Protein AF-A0AAQ3NC15-F1 (afdb_monomer)

Secondary structure (DSSP, 8-state):
---HHHHTSS-HHHH-HHHHHHHHHHGGGS-HHHHHHHTSGGGG----EETTEESSS--HHHHHHHHHHHHHHHHHTT--TTT-------SSHHHHHHHHHHHH--TT-------GGGT--TTS---TTS--

Foldseek 3Di:
DDDCCVPPVDDCCVVPVPVVVVCVVVVPPDDPVVVVVVPDPVVVDDFPDAQVDTPDPDCPVVNVVQVVVFVVVCVVVVHDPVVDGDDPPQPDDLSVLVVVCVVPHDAFDDFDFDEVVRVTDPNHGHDPPDGD

Structure (mmCIF, N/CA/C/O backbone):
data_AF-A0AAQ3NC15-F1
#
_entry.id   AF-A0AAQ3NC15-F1
#
loop_
_atom_site.group_PDB
_atom_site.id
_atom_site.type_symbol
_atom_site.label_atom_id
_atom_site.label_alt_id
_atom_site.label_comp_id
_atom_site.label_asym_id
_atom_site.label_entity_id
_atom_site.label_seq_id
_atom_site.pdbx_PDB_ins_code
_atom_site.Cartn_x
_atom_site.Cartn_y
_atom_site.Cartn_z
_atom_site.occupancy
_atom_site.B_iso_or_equiv
_atom_site.auth_seq_id
_atom_site.auth_comp_id
_atom_site.auth_asym_id
_atom_site.auth_atom_id
_atom_site.pdbx_PDB_model_num
ATOM 1 N N . MET A 1 1 ? -5.073 -7.119 34.358 1.00 70.12 1 MET A N 1
ATOM 2 C CA . MET A 1 1 ? -5.153 -6.430 33.053 1.00 70.12 1 MET A CA 1
ATOM 3 C C . MET A 1 1 ? -6.528 -5.806 32.956 1.00 70.12 1 MET A C 1
ATOM 5 O O . MET A 1 1 ? -7.478 -6.440 33.402 1.00 70.12 1 MET A O 1
ATOM 9 N N . GLU A 1 2 ? -6.631 -4.580 32.453 1.00 80.25 2 GLU A N 1
ATOM 10 C CA . GLU A 1 2 ? -7.933 -3.956 32.198 1.00 80.25 2 GLU A CA 1
ATOM 11 C C . GLU A 1 2 ? -8.728 -4.763 31.162 1.00 80.25 2 GLU A C 1
ATOM 13 O O . GLU A 1 2 ? -8.151 -5.446 30.310 1.00 80.25 2 GLU A O 1
ATOM 18 N N . ALA A 1 3 ? -10.058 -4.715 31.249 1.00 85.44 3 ALA A N 1
ATOM 19 C CA . ALA A 1 3 ? -10.922 -5.417 30.308 1.00 85.44 3 ALA A CA 1
ATOM 20 C C . ALA A 1 3 ? -10.703 -4.882 28.883 1.00 85.44 3 ALA A C 1
ATOM 22 O O . ALA A 1 3 ? -10.598 -3.675 28.693 1.00 85.44 3 ALA A O 1
ATOM 23 N N . VAL A 1 4 ? -10.710 -5.755 27.868 1.00 82.19 4 VAL A N 1
ATOM 24 C CA . VAL A 1 4 ? -10.588 -5.346 26.449 1.00 82.19 4 VAL A CA 1
ATOM 25 C C . VAL A 1 4 ? -11.643 -4.306 26.071 1.00 82.19 4 VAL A C 1
ATOM 27 O O . VAL A 1 4 ? -11.355 -3.375 25.331 1.00 82.19 4 VAL A O 1
ATOM 30 N N . ASN A 1 5 ? -12.843 -4.399 26.645 1.00 83.31 5 ASN A N 1
ATOM 31 C CA . ASN A 1 5 ? -13.885 -3.398 26.433 1.00 83.31 5 ASN A CA 1
ATOM 32 C C . ASN A 1 5 ? -13.523 -2.006 26.967 1.00 83.31 5 ASN A C 1
ATOM 34 O O . ASN A 1 5 ? -14.033 -1.030 26.436 1.00 83.31 5 ASN A O 1
ATOM 38 N N . ALA A 1 6 ? -12.664 -1.908 27.986 1.00 80.56 6 ALA A N 1
ATOM 39 C CA . ALA A 1 6 ? -12.269 -0.633 28.575 1.00 80.56 6 ALA A CA 1
ATOM 40 C C . ALA A 1 6 ? -11.281 0.131 27.679 1.00 80.56 6 ALA A C 1
ATOM 42 O O . ALA A 1 6 ? -11.460 1.329 27.473 1.00 80.56 6 ALA A O 1
ATOM 43 N N . TRP A 1 7 ? -10.288 -0.551 27.097 1.00 84.50 7 TRP A N 1
ATOM 44 C CA . TRP A 1 7 ? -9.244 0.103 26.293 1.00 84.50 7 TRP A CA 1
ATOM 45 C C . TRP A 1 7 ? -9.399 -0.084 24.774 1.00 84.50 7 TRP A C 1
ATOM 47 O O . TRP A 1 7 ? -8.996 0.787 24.014 1.00 84.50 7 TRP A O 1
ATOM 57 N N . GLY A 1 8 ? -9.976 -1.196 24.311 1.00 86.00 8 GLY A N 1
ATOM 58 C CA . GLY A 1 8 ? -10.000 -1.580 22.893 1.00 86.00 8 GLY A CA 1
ATOM 59 C C . GLY A 1 8 ? -11.277 -1.217 22.130 1.00 86.00 8 GLY A C 1
ATOM 60 O O . GLY A 1 8 ? -11.242 -1.162 20.905 1.00 86.00 8 GLY A O 1
ATOM 61 N N . ASN A 1 9 ? -12.392 -0.961 22.829 1.00 89.12 9 ASN A N 1
ATOM 62 C CA . ASN A 1 9 ? -13.701 -0.677 22.212 1.00 89.12 9 ASN A CA 1
ATOM 63 C C . ASN A 1 9 ? -14.272 0.708 22.570 1.00 89.12 9 ASN A C 1
ATOM 65 O O . ASN A 1 9 ? -15.347 1.075 22.094 1.00 89.12 9 ASN A O 1
ATOM 69 N N . THR A 1 10 ? -13.576 1.479 23.406 1.00 91.69 10 THR A N 1
ATOM 70 C CA . THR A 1 10 ? -14.011 2.823 23.800 1.00 91.69 10 THR A CA 1
ATOM 71 C C . THR A 1 10 ? -13.724 3.821 22.666 1.00 91.69 10 THR A C 1
ATOM 73 O O . THR A 1 10 ? -12.628 3.795 22.104 1.00 91.69 10 THR A O 1
ATOM 76 N N . PRO A 1 11 ? -14.664 4.715 22.301 1.00 92.81 11 PRO A N 1
ATOM 77 C CA . PRO A 1 11 ? -14.451 5.689 21.231 1.00 92.81 11 PRO A CA 1
ATOM 78 C C . PRO A 1 11 ? -13.269 6.630 21.493 1.00 92.81 11 PRO A C 1
ATOM 80 O O . PRO A 1 11 ? -13.059 7.072 22.624 1.00 92.81 11 PRO A O 1
ATOM 83 N N . LEU A 1 12 ? -12.571 7.041 20.426 1.00 92.44 12 LEU A N 1
ATOM 84 C CA . LEU A 1 12 ? -11.447 7.985 20.510 1.00 92.44 12 LEU A CA 1
ATOM 85 C C . LEU A 1 12 ? -11.827 9.292 21.218 1.00 92.44 12 LEU A C 1
ATOM 87 O O . LEU A 1 12 ? -11.045 9.795 22.007 1.00 92.44 12 LEU A O 1
ATOM 91 N N . ALA A 1 13 ? -13.046 9.798 21.009 1.00 92.88 13 ALA A N 1
ATOM 92 C CA . ALA A 1 13 ? -13.540 11.006 21.675 1.00 92.88 13 ALA A CA 1
ATOM 93 C C . ALA A 1 13 ? -13.528 10.921 23.213 1.00 92.88 13 ALA A C 1
ATOM 95 O O . ALA A 1 13 ? -13.512 11.948 23.882 1.00 92.88 13 ALA A O 1
ATOM 96 N N . THR A 1 14 ? -13.576 9.708 23.768 1.00 92.44 14 THR A N 1
ATOM 97 C CA . THR A 1 14 ? -13.538 9.453 25.212 1.00 92.44 14 THR A CA 1
ATOM 98 C C . THR A 1 14 ? -12.133 9.085 25.681 1.00 92.44 14 THR A C 1
ATOM 100 O O . THR A 1 14 ? -11.741 9.497 26.767 1.00 92.44 14 THR A O 1
ATOM 103 N N . VAL A 1 15 ? -11.384 8.321 24.878 1.00 92.88 15 VAL A N 1
ATOM 104 C CA . VAL A 1 15 ? -10.017 7.883 25.212 1.00 92.88 15 VAL A CA 1
ATOM 105 C C . VAL A 1 15 ? -9.010 9.030 25.097 1.00 92.88 15 VAL A C 1
ATOM 107 O O . VAL A 1 15 ? -8.160 9.179 25.967 1.00 92.88 15 VAL A O 1
ATOM 110 N N . ASP A 1 16 ? -9.118 9.841 24.043 1.00 93.50 16 ASP A N 1
ATOM 111 C CA . ASP A 1 16 ? -8.241 10.979 23.756 1.00 93.50 16 ASP A CA 1
ATOM 112 C C . ASP A 1 16 ? -9.041 12.135 23.106 1.00 93.50 16 ASP A C 1
ATOM 114 O O . ASP A 1 16 ? -9.111 12.267 21.874 1.00 93.50 16 ASP A O 1
ATOM 118 N N . PRO A 1 17 ? -9.698 12.975 23.931 1.00 94.62 17 PRO A N 1
ATOM 119 C CA . PRO A 1 17 ? -10.498 14.099 23.448 1.00 94.62 17 PRO A CA 1
ATOM 120 C C . PRO A 1 17 ? -9.678 15.163 22.703 1.00 94.62 17 PRO A C 1
ATOM 122 O O . PRO A 1 17 ? -10.213 15.831 21.816 1.00 94.62 17 PRO A O 1
ATOM 125 N N . GLU A 1 18 ? -8.395 15.325 23.046 1.00 95.50 18 GLU A N 1
ATOM 126 C CA . GLU A 1 18 ? -7.509 16.323 22.436 1.00 95.50 18 GLU A CA 1
ATOM 127 C C . GLU A 1 18 ? -7.190 15.953 20.985 1.00 95.50 18 GLU A C 1
ATOM 129 O O . GLU A 1 18 ? -7.361 16.772 20.076 1.00 95.50 18 GLU A O 1
ATOM 134 N N . ILE A 1 19 ? -6.811 14.695 20.736 1.00 94.06 19 ILE A N 1
ATOM 135 C CA . ILE A 1 19 ? -6.589 14.196 19.375 1.00 94.06 19 ILE A CA 1
ATOM 136 C C . ILE A 1 19 ? -7.890 14.191 18.574 1.00 94.06 19 ILE A C 1
ATOM 138 O O . ILE A 1 19 ? -7.890 14.572 17.400 1.00 94.06 19 ILE A O 1
ATOM 142 N N . HIS A 1 20 ? -9.010 13.806 19.191 1.00 91.75 20 HIS A N 1
ATOM 143 C CA . HIS A 1 20 ? -10.311 13.849 18.530 1.00 91.75 20 HIS A CA 1
ATOM 144 C C . HIS A 1 20 ? -10.657 15.261 18.019 1.00 91.75 20 HIS A C 1
ATOM 146 O O . HIS A 1 20 ? -11.042 15.413 16.859 1.00 91.75 20 HIS A O 1
ATOM 152 N N . ASP A 1 21 ? -10.481 16.298 18.843 1.00 92.44 21 ASP A N 1
ATOM 153 C CA . ASP A 1 21 ? -10.748 17.690 18.453 1.00 92.44 21 ASP A CA 1
ATOM 154 C C . ASP A 1 21 ? -9.851 18.160 17.291 1.00 92.44 21 ASP A C 1
ATOM 156 O O . ASP A 1 21 ? -10.326 18.791 16.342 1.00 92.44 21 ASP A O 1
ATOM 160 N N . LEU A 1 22 ? -8.564 17.795 17.304 1.00 91.56 22 LEU A N 1
ATOM 161 C CA . LEU A 1 22 ? -7.646 18.102 16.201 1.00 91.56 22 LEU A CA 1
ATOM 162 C C . LEU A 1 22 ? -8.053 17.410 14.889 1.00 91.56 22 LEU A C 1
ATOM 164 O O . LEU A 1 22 ? -7.998 18.030 13.824 1.00 91.56 22 LEU A O 1
ATOM 168 N N . ILE A 1 23 ? -8.506 16.155 14.952 1.00 89.62 23 ILE A N 1
ATOM 169 C CA . ILE A 1 23 ? -8.978 15.410 13.776 1.00 89.62 23 ILE A CA 1
ATOM 170 C C . ILE A 1 23 ? -10.248 16.043 13.197 1.00 89.62 23 ILE A C 1
ATOM 172 O O . ILE A 1 23 ? -10.350 16.195 11.978 1.00 89.62 23 ILE A O 1
ATOM 176 N N . GLU A 1 24 ? -11.210 16.441 14.032 1.00 87.12 24 GLU A N 1
ATOM 177 C CA . GLU A 1 24 ? -12.442 17.093 13.563 1.00 87.12 24 GLU A CA 1
ATOM 178 C C . GLU A 1 24 ? -12.165 18.440 12.880 1.00 87.12 24 GLU A C 1
ATOM 180 O O . GLU A 1 24 ? -12.796 18.769 11.870 1.00 87.12 24 GLU A O 1
ATOM 185 N N . LYS A 1 25 ? -11.166 19.191 13.360 1.00 86.56 25 LYS A N 1
ATOM 186 C CA . LYS A 1 25 ? -10.712 20.428 12.706 1.00 86.56 25 LYS A CA 1
ATOM 187 C C . LYS A 1 25 ? -10.148 20.175 11.299 1.00 86.56 25 LYS A C 1
ATOM 189 O O . LYS A 1 25 ? -10.420 20.967 10.397 1.00 86.56 25 LYS A O 1
ATOM 194 N N . GLU A 1 26 ? -9.435 19.068 11.085 1.00 84.50 26 GLU A N 1
ATOM 195 C CA . GLU A 1 26 ? -8.814 18.716 9.792 1.00 84.50 26 GLU A CA 1
ATOM 196 C C . GLU A 1 26 ? -9.773 17.998 8.815 1.00 84.50 26 GLU A C 1
ATOM 198 O O . GLU A 1 26 ? -9.679 18.147 7.593 1.00 84.50 26 GLU A O 1
ATOM 203 N N . LYS A 1 27 ? -10.755 17.248 9.329 1.00 77.94 27 LYS A N 1
ATOM 204 C CA . LYS A 1 27 ? -11.652 16.366 8.553 1.00 77.94 27 LYS A CA 1
ATOM 205 C C . LYS A 1 27 ? -12.430 17.034 7.419 1.00 77.94 27 LYS A C 1
ATOM 207 O O . LYS A 1 27 ? -12.835 16.358 6.471 1.00 77.94 27 LYS A O 1
ATOM 212 N N . ARG A 1 28 ? -12.645 18.349 7.473 1.00 67.81 28 ARG A N 1
ATOM 213 C CA . ARG A 1 28 ? -13.510 19.091 6.535 1.00 67.81 28 ARG A CA 1
ATOM 214 C C . ARG A 1 28 ? -13.078 19.044 5.057 1.00 67.81 28 ARG A C 1
ATOM 216 O O . ARG A 1 28 ? -13.854 19.483 4.214 1.00 67.81 28 ARG A O 1
ATOM 223 N N . ARG A 1 29 ? -11.889 18.525 4.717 1.00 62.62 29 ARG A N 1
ATOM 224 C CA . ARG A 1 29 ? -11.339 18.519 3.342 1.00 62.62 29 ARG A CA 1
ATOM 225 C C . ARG A 1 29 ? -11.322 17.163 2.622 1.00 62.62 29 ARG A C 1
ATOM 227 O O . ARG A 1 29 ? -10.900 17.129 1.468 1.00 62.62 29 ARG A O 1
ATOM 234 N N . GLN A 1 30 ? -11.714 16.056 3.258 1.00 72.94 30 GLN A N 1
ATOM 235 C CA . GLN A 1 30 ? -11.311 14.716 2.795 1.00 72.94 30 GLN A CA 1
ATOM 236 C C . GLN A 1 30 ? -12.466 13.794 2.345 1.00 72.94 30 GLN A C 1
ATOM 238 O O . GLN A 1 30 ? -13.624 13.963 2.726 1.00 72.94 30 GLN A O 1
ATOM 243 N N . CYS A 1 31 ? -12.143 12.786 1.521 1.00 73.06 31 CYS A N 1
ATOM 244 C CA . CYS A 1 31 ? -13.099 11.803 0.998 1.00 73.06 31 CYS A CA 1
ATOM 245 C C . CYS A 1 31 ? -13.417 10.713 2.036 1.00 73.06 31 CYS A C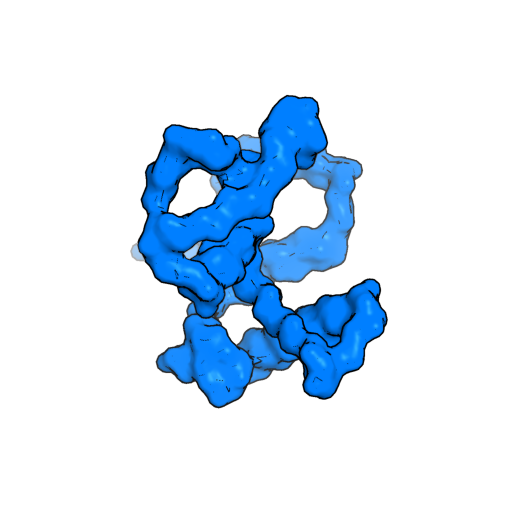 1
ATOM 247 O O . CYS A 1 31 ? -12.547 9.927 2.411 1.00 73.06 31 CYS A O 1
ATOM 249 N N . ARG A 1 32 ? -14.685 10.628 2.457 1.00 80.38 32 ARG A N 1
ATOM 250 C CA . ARG A 1 32 ? -15.136 9.734 3.539 1.00 80.38 32 ARG A CA 1
ATOM 251 C C . ARG A 1 32 ? -14.880 8.248 3.270 1.00 80.38 32 ARG A C 1
ATOM 253 O O . ARG A 1 32 ? -14.416 7.557 4.167 1.00 80.38 32 ARG A O 1
ATOM 260 N N . ALA A 1 33 ? -15.130 7.774 2.049 1.00 80.81 33 ALA A N 1
ATOM 261 C CA . ALA A 1 33 ? -15.014 6.350 1.718 1.00 80.81 33 ALA A CA 1
ATOM 262 C C . ALA A 1 33 ? -13.569 5.823 1.814 1.00 80.81 33 ALA A C 1
ATOM 264 O O . ALA A 1 33 ? -13.345 4.691 2.229 1.00 80.81 33 ALA A O 1
ATOM 265 N N . VAL A 1 34 ? -12.578 6.653 1.467 1.00 83.25 34 VAL A N 1
ATOM 266 C CA . VAL A 1 34 ? -11.156 6.275 1.553 1.00 83.25 34 VAL A CA 1
ATOM 267 C C . VAL A 1 34 ? -10.704 6.190 3.013 1.00 83.25 34 VAL A C 1
ATOM 269 O O . VAL A 1 34 ? -9.990 5.263 3.385 1.00 83.25 34 VAL A O 1
ATOM 272 N N . ILE A 1 35 ? -11.155 7.128 3.850 1.00 85.94 35 ILE A N 1
ATOM 273 C CA . ILE A 1 35 ? -10.820 7.153 5.280 1.00 85.94 35 ILE A CA 1
ATOM 274 C C . ILE A 1 35 ? -11.416 5.947 6.008 1.00 85.94 35 ILE A C 1
ATOM 276 O O . ILE A 1 35 ? -10.754 5.365 6.862 1.00 85.94 35 ILE A O 1
ATOM 280 N N . GLU A 1 36 ? -12.641 5.550 5.659 1.00 87.88 36 GLU A N 1
ATOM 281 C CA . GLU A 1 36 ? -13.309 4.400 6.275 1.00 87.88 36 GLU A CA 1
ATOM 282 C C . GLU A 1 36 ? -12.538 3.094 6.041 1.00 87.88 36 GLU A C 1
ATOM 284 O O . GLU A 1 36 ? -12.316 2.328 6.977 1.00 87.88 36 GLU A O 1
ATOM 289 N N . ALA A 1 37 ? -12.044 2.874 4.818 1.00 87.00 37 ALA A N 1
ATOM 290 C CA . ALA A 1 37 ? -11.199 1.721 4.520 1.00 87.00 37 ALA A CA 1
ATOM 291 C C . ALA A 1 37 ? -9.851 1.778 5.266 1.00 87.00 37 ALA A C 1
ATOM 293 O O . ALA A 1 37 ? -9.388 0.755 5.775 1.00 87.00 37 ALA A O 1
ATOM 294 N N . LEU A 1 38 ? -9.237 2.965 5.358 1.00 89.69 38 LEU A N 1
ATOM 295 C CA . LEU A 1 38 ? -7.951 3.165 6.033 1.00 89.69 38 LEU A CA 1
ATOM 296 C C . LEU A 1 38 ? -8.030 2.893 7.545 1.00 89.69 38 LEU A C 1
ATOM 298 O O . LEU A 1 38 ? -7.108 2.313 8.107 1.00 89.69 38 LEU A O 1
ATOM 302 N N . GLY A 1 39 ? -9.134 3.276 8.193 1.00 88.56 39 GLY A N 1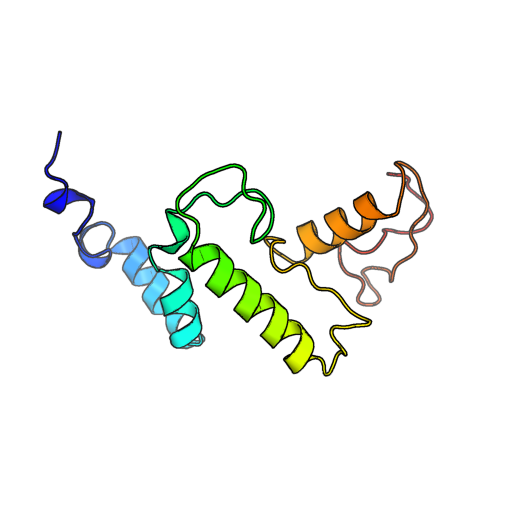
ATOM 303 C CA . GLY A 1 39 ? -9.377 3.071 9.627 1.00 88.56 39 GLY A CA 1
ATOM 304 C C . GLY A 1 39 ? -9.955 1.701 9.998 1.00 88.56 39 GLY A C 1
ATOM 305 O O . GLY A 1 39 ? -10.541 1.560 11.069 1.00 88.56 39 GLY A O 1
ATOM 306 N N . SER A 1 40 ? -9.858 0.707 9.115 1.00 92.44 40 SER A N 1
ATOM 307 C CA . SER A 1 40 ? -10.463 -0.614 9.308 1.00 92.44 40 SER A CA 1
ATOM 308 C C . SER A 1 40 ? -9.514 -1.622 9.971 1.00 92.44 40 SER A C 1
ATOM 310 O O . SER A 1 40 ? -8.313 -1.396 10.123 1.00 92.44 40 SER A O 1
ATOM 312 N N . ALA A 1 41 ? -10.041 -2.806 10.300 1.00 94.12 41 ALA A N 1
ATOM 313 C CA . ALA A 1 41 ? -9.270 -3.911 10.875 1.00 94.12 41 ALA A CA 1
ATOM 314 C C . ALA A 1 41 ? -8.151 -4.452 9.959 1.00 94.12 41 ALA A C 1
ATOM 316 O O . ALA A 1 41 ? -7.348 -5.271 10.408 1.00 94.12 41 ALA A O 1
ATOM 317 N N . LEU A 1 42 ? -8.062 -3.999 8.701 1.00 92.81 42 LEU A N 1
ATOM 318 C CA . LEU A 1 42 ? -6.977 -4.367 7.786 1.00 92.81 42 LEU A CA 1
ATOM 319 C C . LEU A 1 42 ? -5.594 -4.006 8.347 1.00 92.81 42 LEU A C 1
ATOM 321 O O . LEU A 1 42 ? -4.635 -4.731 8.094 1.00 92.81 42 LEU A O 1
ATOM 325 N N . THR A 1 43 ? -5.500 -2.962 9.180 1.00 92.88 43 THR A N 1
ATOM 326 C CA . THR A 1 43 ? -4.247 -2.574 9.851 1.00 92.88 43 THR A CA 1
ATOM 327 C C . THR A 1 43 ? -3.683 -3.651 10.784 1.00 92.88 43 THR A C 1
ATOM 329 O O . THR A 1 43 ? -2.509 -3.592 11.141 1.00 92.88 43 THR A O 1
ATOM 332 N N . ASN A 1 44 ? -4.492 -4.632 11.191 1.00 92.50 44 ASN A N 1
ATOM 333 C CA . ASN A 1 44 ? -4.072 -5.682 12.117 1.00 92.50 44 ASN A CA 1
ATOM 334 C C . ASN A 1 44 ? -3.363 -6.844 11.411 1.00 92.50 44 ASN A C 1
ATOM 336 O O . ASN A 1 44 ? -2.832 -7.732 12.082 1.00 92.50 44 ASN A O 1
ATOM 340 N N . LYS A 1 45 ? -3.388 -6.899 10.070 1.00 94.56 45 LYS A N 1
ATOM 341 C CA . LYS A 1 45 ? -2.930 -8.078 9.336 1.00 94.56 45 LYS A CA 1
ATOM 342 C C . LYS A 1 45 ? -1.519 -7.920 8.779 1.00 94.56 45 LYS A C 1
ATOM 344 O O . LYS A 1 45 ? -1.256 -7.089 7.917 1.00 94.56 45 LYS A O 1
ATOM 349 N N . TYR A 1 46 ? -0.641 -8.831 9.191 1.00 94.50 46 TYR A N 1
ATOM 350 C CA . TYR A 1 46 ? 0.666 -9.028 8.568 1.00 94.50 46 TYR A CA 1
ATOM 351 C C . TYR A 1 46 ? 0.543 -9.906 7.313 1.00 94.50 46 TYR A C 1
ATOM 353 O O . TYR A 1 46 ? -0.009 -11.013 7.368 1.00 94.50 46 TYR A O 1
ATOM 361 N N . SER A 1 47 ? 1.027 -9.404 6.177 1.00 95.62 47 SER A N 1
ATOM 362 C CA . SER A 1 47 ? 0.795 -9.990 4.847 1.00 95.62 47 SER A CA 1
ATOM 363 C C . SER A 1 47 ? 2.030 -9.929 3.939 1.00 95.62 47 SER A C 1
ATOM 365 O O . SER A 1 47 ? 1.923 -9.750 2.729 1.00 95.62 47 SER A O 1
ATOM 367 N N . GLU A 1 48 ? 3.222 -10.109 4.510 1.00 96.62 48 GLU A N 1
ATOM 368 C CA . GLU A 1 48 ? 4.469 -10.118 3.740 1.00 96.62 48 GLU A CA 1
ATOM 369 C C . GLU A 1 48 ? 4.455 -11.151 2.602 1.00 96.62 48 GLU A C 1
ATOM 371 O O . GLU A 1 48 ? 3.990 -12.287 2.763 1.00 96.62 48 GLU A O 1
ATOM 376 N N . GLY A 1 49 ? 5.008 -10.747 1.458 1.00 96.31 49 GLY A N 1
ATOM 377 C CA . GLY A 1 49 ? 4.991 -11.508 0.213 1.00 96.31 49 GLY A CA 1
ATOM 378 C C . GLY A 1 49 ? 4.019 -10.917 -0.807 1.00 96.31 49 GLY A C 1
ATOM 379 O O . GLY A 1 49 ? 3.626 -9.754 -0.719 1.00 96.31 49 GLY A O 1
ATOM 380 N N . MET A 1 50 ? 3.645 -11.730 -1.790 1.00 97.50 50 MET A N 1
ATOM 381 C CA . MET A 1 50 ? 2.686 -11.366 -2.838 1.00 97.50 50 MET A CA 1
ATOM 382 C C . MET A 1 50 ? 1.420 -12.222 -2.705 1.00 97.50 50 MET A C 1
ATOM 384 O O . MET A 1 50 ? 1.492 -13.301 -2.111 1.00 97.50 50 MET A O 1
ATOM 388 N N . PRO A 1 51 ? 0.274 -11.805 -3.275 1.00 96.31 51 PRO A N 1
ATOM 389 C CA . PRO A 1 51 ? -0.917 -12.646 -3.323 1.00 96.31 51 PRO A CA 1
ATOM 390 C C . PRO A 1 51 ? -0.609 -14.048 -3.870 1.00 96.31 51 PRO A C 1
ATOM 392 O O . PRO A 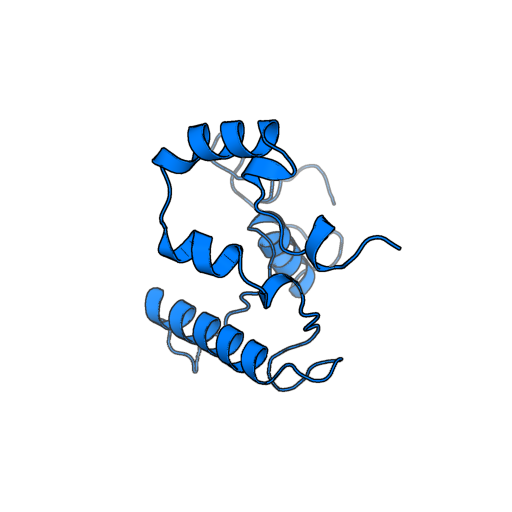1 51 ? 0.048 -14.178 -4.905 1.00 96.31 51 PRO A O 1
ATOM 395 N N . GLY A 1 52 ? -1.050 -15.091 -3.163 1.00 95.31 52 GLY A N 1
ATOM 396 C CA . GLY A 1 52 ? -0.758 -16.495 -3.480 1.00 95.31 52 GLY A CA 1
ATOM 397 C C . GLY A 1 52 ? 0.640 -16.994 -3.083 1.00 95.31 52 GLY A C 1
ATOM 398 O O . GLY A 1 52 ? 0.904 -18.188 -3.188 1.00 95.31 52 GLY A O 1
ATOM 399 N N . ASN A 1 53 ? 1.529 -16.121 -2.602 1.00 96.25 53 ASN A N 1
ATOM 400 C CA . ASN A 1 53 ? 2.863 -16.475 -2.112 1.00 96.25 53 ASN A CA 1
ATOM 401 C C . ASN A 1 53 ? 3.229 -15.627 -0.881 1.00 96.25 53 ASN A C 1
ATOM 403 O O . ASN A 1 53 ? 4.062 -14.716 -0.944 1.00 96.25 53 ASN A O 1
ATOM 407 N N . ARG A 1 54 ? 2.537 -15.896 0.230 1.00 96.88 54 ARG A N 1
ATOM 408 C CA . ARG A 1 54 ? 2.695 -15.189 1.508 1.00 96.88 54 ARG A CA 1
ATOM 409 C C . ARG A 1 54 ? 3.579 -15.978 2.465 1.00 96.88 54 ARG A C 1
ATOM 411 O O . ARG A 1 54 ? 3.491 -17.201 2.523 1.00 96.88 54 ARG A O 1
ATOM 418 N N . TYR A 1 55 ? 4.342 -15.267 3.293 1.00 94.62 55 TYR A N 1
ATOM 419 C CA . TYR A 1 55 ? 5.109 -15.886 4.383 1.00 94.62 55 TYR A CA 1
ATOM 420 C C . TYR A 1 55 ? 4.225 -16.348 5.552 1.00 94.62 55 TYR A C 1
ATOM 422 O O . TYR A 1 55 ? 4.600 -17.250 6.297 1.00 94.62 55 TYR A O 1
ATOM 430 N N . TYR A 1 56 ? 3.037 -15.751 5.703 1.00 94.31 56 TYR A N 1
ATOM 431 C CA . TYR A 1 56 ? 2.099 -16.028 6.792 1.00 94.31 56 TYR A CA 1
ATOM 432 C C . TYR A 1 56 ? 0.737 -16.491 6.268 1.00 94.31 56 TYR A C 1
ATOM 434 O O . TYR A 1 56 ? 0.279 -16.052 5.211 1.00 94.31 56 TYR A O 1
ATOM 442 N N . GLY A 1 57 ? 0.051 -17.323 7.053 1.00 94.81 57 GLY A N 1
ATOM 443 C CA . GLY A 1 57 ? -1.316 -17.764 6.767 1.00 94.81 57 GLY A CA 1
ATOM 444 C C . GLY A 1 57 ? -2.395 -16.698 7.017 1.00 94.81 57 GLY A C 1
ATOM 445 O O . GLY A 1 57 ? -2.131 -15.607 7.538 1.00 94.81 57 GLY A O 1
ATOM 446 N N . GLY A 1 58 ? -3.638 -17.037 6.651 1.00 94.94 58 GLY A N 1
ATOM 447 C CA . GLY A 1 58 ? -4.840 -16.233 6.915 1.00 94.94 58 GLY A CA 1
ATOM 448 C C . GLY A 1 58 ? -4.964 -14.965 6.065 1.00 94.94 58 GLY A C 1
ATOM 449 O O . GLY A 1 58 ? -5.509 -13.970 6.534 1.00 94.94 58 GLY A O 1
ATOM 450 N N . ASN A 1 59 ? -4.401 -14.962 4.854 1.00 95.81 59 ASN A N 1
ATOM 451 C CA . ASN A 1 59 ? -4.380 -13.805 3.953 1.00 95.81 59 ASN A CA 1
ATOM 452 C C . ASN A 1 59 ? -5.419 -13.895 2.820 1.00 95.81 59 ASN A C 1
ATOM 454 O O . ASN A 1 59 ? -5.366 -13.094 1.896 1.00 95.81 59 ASN A O 1
ATOM 458 N N . ASP A 1 60 ? -6.398 -14.801 2.904 1.00 96.06 60 ASP A N 1
ATOM 459 C CA . ASP A 1 60 ? -7.355 -15.074 1.818 1.00 96.06 60 ASP A CA 1
ATOM 460 C C . ASP A 1 60 ? -8.112 -13.819 1.354 1.00 96.06 60 ASP A C 1
ATOM 462 O O . ASP A 1 60 ? -8.302 -13.594 0.158 1.00 96.06 60 ASP A O 1
ATOM 466 N N . PHE A 1 61 ? -8.517 -12.966 2.299 1.00 96.75 61 PHE A N 1
ATOM 467 C CA . PHE A 1 61 ? -9.189 -11.699 1.997 1.00 96.75 61 PHE A CA 1
ATOM 468 C C . PHE A 1 61 ? -8.209 -10.579 1.636 1.00 96.75 61 PHE A C 1
ATOM 470 O O . PHE A 1 61 ? -8.531 -9.732 0.806 1.00 96.75 61 PHE A O 1
ATOM 477 N N . ILE A 1 62 ? -7.002 -10.579 2.211 1.00 97.62 62 ILE A N 1
ATOM 478 C CA . ILE A 1 62 ? -5.970 -9.585 1.882 1.00 97.62 62 ILE A CA 1
ATOM 479 C C . ILE A 1 62 ? -5.512 -9.753 0.435 1.00 97.62 62 ILE A C 1
ATOM 481 O O . ILE A 1 62 ? -5.384 -8.772 -0.289 1.00 97.62 62 ILE A O 1
ATOM 485 N N . ASP A 1 63 ? -5.343 -10.993 -0.013 1.00 97.81 63 ASP A N 1
ATOM 486 C CA . ASP A 1 63 ? -4.964 -11.320 -1.383 1.00 97.81 63 ASP A CA 1
ATOM 487 C C . ASP A 1 63 ? -6.026 -10.856 -2.384 1.00 97.81 63 ASP A C 1
ATOM 489 O O . ASP A 1 63 ? -5.688 -10.294 -3.426 1.00 97.81 63 ASP A O 1
ATOM 493 N N . GLN A 1 64 ? -7.311 -11.019 -2.053 1.00 98.06 64 GLN A N 1
ATOM 494 C CA . GLN A 1 64 ? -8.414 -10.499 -2.866 1.00 98.06 64 GLN A CA 1
ATOM 495 C C . GLN A 1 64 ? -8.389 -8.968 -2.948 1.00 98.06 64 GLN A C 1
ATOM 497 O O . GLN A 1 64 ? -8.514 -8.413 -4.041 1.00 98.06 64 GLN A O 1
ATOM 502 N N . ILE A 1 65 ? -8.186 -8.284 -1.818 1.00 97.88 65 ILE A N 1
ATOM 503 C CA . ILE A 1 65 ? -8.108 -6.816 -1.760 1.00 97.88 65 ILE A CA 1
ATOM 504 C C . ILE A 1 65 ? -6.915 -6.304 -2.572 1.00 97.88 65 ILE A C 1
ATOM 506 O O . ILE A 1 65 ? -7.062 -5.374 -3.367 1.00 97.88 65 ILE A O 1
ATOM 510 N N . GLU A 1 66 ? -5.740 -6.913 -2.413 1.00 98.12 66 GLU A N 1
ATOM 511 C CA . GLU A 1 66 ? -4.532 -6.486 -3.115 1.00 98.12 66 GLU A CA 1
ATOM 512 C C . GLU A 1 66 ? -4.641 -6.740 -4.624 1.00 98.12 66 GLU A C 1
ATOM 514 O O . GLU A 1 66 ? -4.320 -5.855 -5.419 1.00 98.12 66 GLU A O 1
ATOM 519 N N . ASN A 1 67 ? -5.170 -7.893 -5.043 1.00 98.44 67 ASN A N 1
ATOM 520 C CA . ASN A 1 67 ? -5.410 -8.171 -6.460 1.00 98.44 67 ASN A CA 1
ATOM 521 C C . ASN A 1 67 ? -6.428 -7.201 -7.075 1.00 98.44 67 ASN A C 1
ATOM 523 O O . ASN A 1 67 ? -6.201 -6.716 -8.184 1.00 98.44 67 ASN A O 1
ATOM 527 N N . LEU A 1 68 ? -7.497 -6.857 -6.349 1.00 98.31 68 LEU A N 1
ATOM 528 C CA . LEU A 1 68 ? -8.474 -5.859 -6.791 1.00 98.31 68 LEU A CA 1
ATOM 529 C C . LEU A 1 68 ? -7.856 -4.458 -6.907 1.00 98.31 68 LEU A C 1
ATOM 531 O O . LEU A 1 68 ? -8.158 -3.717 -7.841 1.00 98.31 68 LEU A O 1
ATOM 535 N N . CYS A 1 69 ? -6.980 -4.082 -5.973 1.00 97.88 69 CYS A N 1
ATOM 536 C CA . CYS A 1 69 ? -6.253 -2.816 -6.032 1.00 97.88 69 CYS A CA 1
ATOM 537 C C . CYS A 1 69 ? -5.357 -2.756 -7.279 1.00 97.88 69 CYS A C 1
ATOM 539 O O . CYS A 1 69 ? -5.389 -1.779 -8.027 1.00 97.88 69 CYS A O 1
ATOM 541 N N . ARG A 1 70 ? -4.616 -3.837 -7.555 1.00 98.25 70 ARG A N 1
ATOM 542 C CA . ARG A 1 70 ? -3.743 -3.946 -8.732 1.00 98.25 70 ARG A CA 1
ATOM 543 C C . ARG A 1 70 ? -4.531 -3.880 -10.039 1.00 98.25 70 ARG A C 1
ATOM 545 O O . ARG A 1 70 ? -4.140 -3.130 -10.931 1.00 98.25 70 ARG A O 1
ATOM 552 N N . SER A 1 71 ? -5.638 -4.615 -10.155 1.00 98.19 71 SER A N 1
ATOM 553 C CA . SER A 1 71 ? -6.453 -4.606 -11.375 1.00 98.19 71 SER A CA 1
ATOM 554 C C . SER A 1 71 ? -7.055 -3.225 -11.641 1.00 98.19 71 SER A C 1
ATOM 556 O O . SER A 1 71 ? -6.934 -2.713 -12.751 1.00 98.19 71 SER A O 1
ATOM 558 N N . ARG A 1 72 ? -7.610 -2.576 -10.607 1.00 98.19 72 ARG A N 1
ATOM 559 C CA . ARG A 1 72 ? -8.160 -1.216 -10.710 1.00 98.19 72 ARG A CA 1
ATOM 560 C C . ARG A 1 72 ? -7.098 -0.176 -11.045 1.00 98.19 72 ARG A C 1
ATOM 562 O O . ARG A 1 72 ? -7.392 0.763 -11.773 1.00 98.19 72 ARG A O 1
ATOM 569 N N . ALA A 1 73 ? -5.876 -0.328 -10.536 1.00 97.94 73 ALA A N 1
ATOM 570 C CA . ALA A 1 73 ? -4.779 0.565 -10.887 1.00 97.94 73 ALA A CA 1
ATOM 571 C C . ALA A 1 73 ? -4.442 0.466 -12.383 1.00 97.94 73 ALA A C 1
ATOM 573 O O . ALA A 1 73 ? -4.347 1.491 -13.050 1.00 97.94 73 ALA A O 1
ATOM 574 N N . LEU A 1 74 ? -4.326 -0.745 -12.936 1.00 98.00 74 LEU A N 1
ATOM 575 C CA . LEU A 1 74 ? -4.084 -0.919 -14.374 1.00 98.00 74 LEU A CA 1
ATOM 576 C C . LEU A 1 74 ? -5.236 -0.357 -15.219 1.00 98.00 74 LEU A C 1
ATOM 578 O O . LEU A 1 74 ? -4.990 0.359 -16.188 1.00 98.00 74 LEU A O 1
ATOM 582 N N . GLU A 1 75 ? -6.481 -0.618 -14.817 1.00 98.06 75 GLU A N 1
ATOM 583 C CA . GLU A 1 75 ? -7.680 -0.111 -15.493 1.00 98.06 75 GLU A CA 1
ATOM 584 C C . GLU A 1 75 ? -7.739 1.424 -15.495 1.00 98.06 75 GLU A C 1
ATOM 586 O O . GLU A 1 75 ? -7.969 2.031 -16.542 1.00 98.06 75 GLU A O 1
ATOM 591 N N . ALA A 1 76 ? -7.461 2.062 -14.354 1.00 97.56 76 ALA A N 1
ATOM 592 C CA . ALA A 1 76 ? -7.490 3.517 -14.203 1.00 97.56 76 ALA A CA 1
ATOM 593 C C . ALA A 1 76 ? -6.470 4.245 -15.093 1.00 97.56 76 ALA A C 1
ATOM 595 O O . ALA A 1 76 ? -6.699 5.391 -15.474 1.00 97.56 76 ALA A O 1
ATOM 596 N N . PHE A 1 77 ? -5.357 3.589 -15.432 1.00 97.56 77 PHE A N 1
ATOM 597 C CA . PHE A 1 77 ? -4.343 4.114 -16.351 1.00 97.56 77 PHE A CA 1
ATOM 598 C C . PHE A 1 77 ? -4.455 3.533 -17.771 1.00 97.56 77 PHE A C 1
ATOM 600 O O . PHE A 1 77 ? -3.573 3.773 -18.594 1.00 97.56 77 PHE A O 1
ATOM 607 N N . HIS A 1 78 ? -5.533 2.799 -18.073 1.00 97.44 78 HIS A N 1
ATOM 608 C CA . HIS A 1 78 ? -5.801 2.187 -19.380 1.00 97.44 78 HIS A CA 1
ATOM 609 C C . HIS A 1 78 ? -4.668 1.270 -19.874 1.00 97.44 78 HIS A C 1
ATOM 611 O O . HIS A 1 78 ? -4.298 1.282 -21.050 1.00 97.44 78 HIS A O 1
ATOM 617 N N . LEU A 1 79 ? -4.094 0.482 -18.963 1.00 97.88 79 LEU A N 1
ATOM 618 C CA . LEU A 1 79 ? -2.962 -0.396 -19.238 1.00 97.88 79 LEU A CA 1
ATOM 619 C C . LEU A 1 79 ? -3.417 -1.836 -19.481 1.00 97.88 79 LEU A C 1
ATOM 621 O O . LEU A 1 79 ? -4.212 -2.389 -18.725 1.00 97.88 79 LEU A O 1
ATOM 625 N N . ASP A 1 80 ? -2.855 -2.459 -20.515 1.00 97.12 80 ASP A N 1
ATOM 626 C CA . ASP A 1 80 ? -3.043 -3.880 -20.811 1.00 97.12 80 ASP A CA 1
ATOM 627 C C . ASP A 1 80 ? -2.302 -4.747 -19.770 1.00 97.12 80 ASP A C 1
ATOM 629 O O . ASP A 1 80 ? -1.066 -4.674 -19.703 1.00 97.12 80 ASP A O 1
ATOM 633 N N . PRO A 1 81 ? -3.006 -5.594 -18.992 1.00 96.81 81 PRO A N 1
ATOM 634 C CA . PRO A 1 81 ? -2.390 -6.449 -17.976 1.00 96.81 81 PRO A CA 1
ATOM 635 C C . PRO A 1 81 ? -1.387 -7.473 -18.520 1.00 96.81 81 PRO A C 1
ATOM 637 O O . PRO A 1 81 ? -0.555 -7.969 -17.764 1.00 96.81 81 PRO A O 1
ATOM 640 N N . SER A 1 82 ? -1.439 -7.805 -19.814 1.00 97.44 82 SER A N 1
ATOM 641 C CA . SER A 1 82 ? -0.455 -8.698 -20.442 1.00 97.44 82 SER A CA 1
ATOM 642 C C . SER A 1 82 ? 0.905 -8.024 -20.664 1.00 97.44 82 SER A C 1
ATOM 644 O O . SER A 1 82 ? 1.923 -8.700 -20.805 1.00 97.44 82 SER A O 1
ATOM 646 N N . ARG A 1 83 ? 0.930 -6.686 -20.676 1.00 97.31 83 ARG A N 1
ATOM 647 C CA . ARG A 1 83 ? 2.121 -5.866 -20.941 1.00 97.31 83 ARG A CA 1
ATOM 648 C C . ARG A 1 83 ? 2.611 -5.118 -19.710 1.00 97.31 83 ARG A C 1
ATOM 650 O O . ARG A 1 83 ? 3.793 -4.795 -19.630 1.00 97.31 83 ARG A O 1
ATOM 657 N N . TRP A 1 84 ? 1.709 -4.823 -18.780 1.00 98.06 84 TRP A N 1
ATOM 658 C CA . TRP A 1 84 ? 1.982 -4.001 -17.612 1.00 98.06 84 TRP A CA 1
ATOM 659 C C . TRP A 1 84 ? 1.646 -4.741 -16.327 1.00 98.06 84 TRP A C 1
ATOM 661 O O . TRP A 1 84 ? 0.545 -5.252 -16.141 1.00 98.06 84 TRP A O 1
ATOM 671 N N . GLY A 1 85 ? 2.604 -4.730 -15.405 1.00 96.62 85 GLY A N 1
ATOM 672 C CA . GLY A 1 85 ? 2.385 -5.075 -14.010 1.00 96.62 85 GLY A CA 1
ATOM 673 C C . GLY A 1 85 ? 2.352 -3.823 -13.139 1.00 96.62 85 GLY A C 1
ATOM 674 O O . GLY A 1 85 ? 2.864 -2.770 -13.512 1.00 96.62 85 GLY A O 1
ATOM 675 N N . VAL A 1 86 ? 1.785 -3.956 -11.942 1.00 97.88 86 VAL A N 1
ATOM 676 C CA . VAL A 1 86 ? 1.816 -2.916 -10.911 1.00 97.88 86 VAL A CA 1
ATOM 677 C C . VAL A 1 86 ? 2.067 -3.540 -9.540 1.00 97.88 86 VAL A C 1
ATOM 679 O O . VAL A 1 86 ? 1.504 -4.593 -9.213 1.00 97.88 86 VAL A O 1
ATOM 682 N N . ASN A 1 87 ? 2.916 -2.877 -8.753 1.00 97.94 87 ASN A N 1
ATOM 683 C CA . ASN A 1 87 ? 3.105 -3.129 -7.329 1.00 97.94 87 ASN A CA 1
ATOM 684 C C . ASN A 1 87 ? 2.457 -1.975 -6.544 1.00 97.94 87 ASN A C 1
ATOM 686 O O . ASN A 1 87 ? 2.796 -0.813 -6.765 1.00 97.94 87 ASN A O 1
ATOM 690 N N . VAL A 1 88 ? 1.512 -2.306 -5.661 1.00 97.44 88 VAL A N 1
ATOM 691 C CA . VAL A 1 88 ? 0.703 -1.350 -4.879 1.00 97.44 88 VAL A CA 1
ATOM 692 C C . VAL A 1 88 ? 1.107 -1.288 -3.399 1.00 97.44 88 VAL A C 1
ATOM 694 O O . VAL A 1 88 ? 0.417 -0.665 -2.600 1.00 97.44 88 VAL A O 1
ATOM 697 N N . GLN A 1 89 ? 2.214 -1.935 -3.026 1.00 97.88 89 GLN A N 1
ATOM 698 C CA . GLN A 1 89 ? 2.708 -2.021 -1.650 1.00 97.88 89 GLN A CA 1
ATOM 699 C C . GLN A 1 89 ? 3.582 -0.841 -1.165 1.00 97.88 89 GLN A C 1
ATOM 701 O O . GLN A 1 89 ? 3.704 -0.691 0.051 1.00 97.88 89 GLN A O 1
ATOM 706 N N . PRO A 1 90 ? 4.216 0.007 -2.014 1.00 97.31 90 PRO A N 1
ATOM 707 C CA . PRO A 1 90 ? 5.026 1.108 -1.497 1.00 97.31 90 PRO A CA 1
ATOM 708 C C . PRO A 1 90 ? 4.239 2.069 -0.595 1.00 97.31 90 PRO A C 1
ATOM 710 O O . PRO A 1 90 ? 3.237 2.647 -1.007 1.00 97.31 90 PRO A O 1
ATOM 713 N N . TYR A 1 91 ? 4.752 2.309 0.615 1.00 92.50 91 TYR A N 1
ATOM 714 C CA . TYR A 1 91 ? 4.070 3.107 1.647 1.00 92.50 91 TYR A CA 1
ATOM 715 C C . TYR A 1 91 ? 3.829 4.574 1.271 1.00 92.50 91 TYR A C 1
ATOM 717 O O . TYR A 1 91 ? 2.941 5.228 1.810 1.00 92.50 91 TYR A O 1
ATOM 725 N N . SER A 1 92 ? 4.655 5.127 0.383 1.00 93.69 92 SER A N 1
ATOM 726 C CA . SER A 1 92 ? 4.471 6.455 -0.205 1.00 93.69 92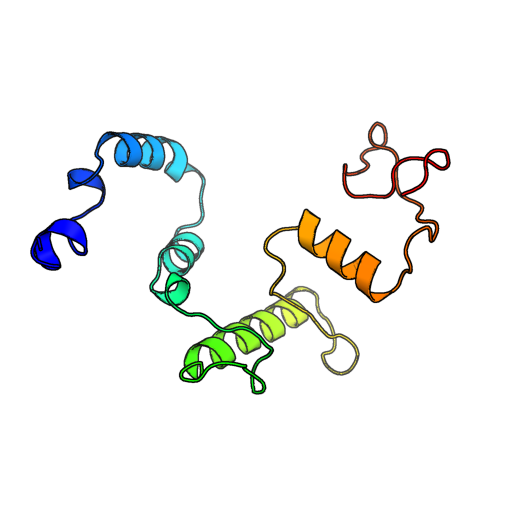 SER A CA 1
ATOM 727 C C . SER A 1 92 ? 5.350 6.600 -1.453 1.00 93.69 92 SER A C 1
ATOM 729 O O . SER A 1 92 ? 6.086 5.683 -1.826 1.00 93.69 92 SER A O 1
ATOM 731 N N . GLY A 1 93 ? 5.311 7.765 -2.105 1.00 88.94 93 GLY A N 1
ATOM 732 C CA . GLY A 1 93 ? 6.083 8.007 -3.329 1.00 88.94 93 GLY A CA 1
ATOM 733 C C . GLY A 1 93 ? 7.606 7.928 -3.150 1.00 88.94 93 GLY A C 1
ATOM 734 O O . GLY A 1 93 ? 8.300 7.471 -4.052 1.00 88.94 93 GLY A O 1
ATOM 735 N N . SER A 1 94 ? 8.144 8.331 -1.993 1.00 90.62 94 SER A N 1
ATOM 736 C CA . SER A 1 94 ? 9.596 8.286 -1.750 1.00 90.62 94 SER A CA 1
ATOM 737 C C . SER A 1 94 ? 10.133 6.846 -1.661 1.00 90.62 94 SER A C 1
ATOM 739 O O . SER A 1 94 ? 11.057 6.529 -2.414 1.00 90.62 94 SER A O 1
ATOM 741 N N . PRO A 1 95 ? 9.545 5.946 -0.842 1.00 92.69 95 PRO A N 1
ATOM 742 C CA . PRO A 1 95 ? 9.848 4.517 -0.884 1.00 92.69 95 PRO A CA 1
ATOM 743 C C . PRO A 1 95 ? 9.606 3.876 -2.252 1.00 92.69 95 PRO A C 1
ATOM 745 O O . PRO A 1 95 ? 10.399 3.032 -2.651 1.00 92.69 95 PRO A O 1
ATOM 748 N N . ALA A 1 96 ? 8.561 4.283 -2.987 1.00 94.00 96 ALA A N 1
ATOM 749 C CA . ALA A 1 96 ? 8.288 3.746 -4.323 1.00 94.00 96 ALA A CA 1
ATOM 750 C C . ALA A 1 96 ? 9.444 4.021 -5.296 1.00 94.00 96 ALA A C 1
ATOM 752 O O . ALA A 1 96 ? 9.936 3.103 -5.948 1.00 94.00 96 ALA A O 1
ATOM 753 N N . ASN A 1 97 ? 9.924 5.267 -5.346 1.00 91.94 97 ASN A N 1
ATOM 754 C CA . ASN A 1 97 ? 11.061 5.631 -6.190 1.00 91.94 97 ASN A CA 1
ATOM 755 C C . ASN A 1 97 ? 12.333 4.893 -5.773 1.00 91.94 97 ASN A C 1
ATOM 757 O O . ASN A 1 97 ? 13.046 4.378 -6.627 1.00 91.94 97 ASN A O 1
ATOM 761 N N . PHE A 1 98 ? 12.612 4.822 -4.469 1.00 93.56 98 PHE A N 1
ATOM 762 C CA . PHE A 1 98 ? 13.796 4.125 -3.976 1.00 93.56 98 PHE A CA 1
ATOM 763 C C . PHE A 1 98 ? 13.763 2.630 -4.318 1.00 93.56 98 PHE A C 1
ATOM 765 O O . PHE A 1 98 ? 14.753 2.099 -4.810 1.00 93.56 98 PHE A O 1
ATOM 772 N N . ALA A 1 99 ? 12.617 1.967 -4.138 1.00 94.50 99 ALA A N 1
ATOM 773 C CA . ALA A 1 99 ? 12.436 0.572 -4.530 1.00 94.50 99 ALA A CA 1
ATOM 774 C C . ALA A 1 99 ? 12.631 0.371 -6.041 1.00 94.50 99 ALA A C 1
ATOM 776 O O . ALA A 1 99 ? 13.302 -0.575 -6.445 1.00 94.50 99 ALA A O 1
ATOM 777 N N . ALA A 1 100 ? 12.102 1.276 -6.873 1.00 95.44 100 ALA A N 1
ATOM 778 C CA . ALA A 1 100 ? 12.280 1.219 -8.322 1.00 95.44 100 ALA A CA 1
ATOM 779 C C . ALA A 1 100 ? 13.753 1.368 -8.736 1.00 95.44 100 ALA A C 1
ATOM 781 O O . ALA A 1 100 ? 14.215 0.625 -9.596 1.00 95.44 100 ALA A O 1
ATOM 782 N N . TYR A 1 101 ? 14.502 2.284 -8.111 1.00 95.12 101 TYR A N 1
ATOM 783 C CA . TYR A 1 101 ? 15.933 2.447 -8.379 1.00 95.12 101 TYR A CA 1
ATOM 784 C C . TYR A 1 101 ? 16.721 1.208 -7.961 1.00 95.12 101 TYR A C 1
ATOM 786 O O . TYR A 1 101 ? 17.439 0.648 -8.779 1.00 95.12 101 TYR A O 1
ATOM 794 N N . THR A 1 102 ? 16.529 0.727 -6.733 1.00 95.62 102 THR A N 1
ATOM 795 C CA . THR A 1 102 ? 17.214 -0.468 -6.218 1.00 95.62 102 THR A CA 1
ATOM 796 C C . THR A 1 102 ? 16.906 -1.725 -7.039 1.00 95.62 102 THR A C 1
ATOM 798 O O . THR A 1 102 ? 17.731 -2.628 -7.110 1.00 95.62 102 THR A O 1
ATOM 801 N N . ALA A 1 103 ? 15.739 -1.796 -7.687 1.00 96.56 103 ALA A N 1
ATOM 802 C CA . ALA A 1 103 ? 15.377 -2.927 -8.537 1.00 96.56 103 ALA A CA 1
ATOM 803 C C . ALA A 1 103 ? 16.177 -3.001 -9.851 1.00 96.56 103 ALA A C 1
ATOM 805 O O . ALA A 1 103 ? 16.304 -4.089 -10.409 1.00 96.56 103 ALA A O 1
ATOM 806 N N . VAL A 1 104 ? 16.680 -1.872 -10.368 1.00 96.06 104 VAL A N 1
ATOM 807 C CA . VAL A 1 104 ? 17.311 -1.807 -11.704 1.00 96.06 104 VAL A CA 1
ATOM 808 C C . VAL A 1 104 ? 18.726 -1.232 -11.708 1.00 96.06 104 VAL A C 1
ATOM 810 O O . VAL A 1 104 ? 19.394 -1.303 -12.735 1.00 96.06 104 VAL A O 1
ATOM 813 N N . LEU A 1 105 ? 19.185 -0.674 -10.588 1.00 94.62 105 LEU A N 1
ATOM 814 C CA . LEU A 1 105 ? 20.488 -0.033 -10.438 1.00 94.62 105 LEU A CA 1
ATOM 815 C C . LEU A 1 105 ? 21.312 -0.714 -9.350 1.00 94.62 105 LEU A C 1
ATOM 817 O O . LEU A 1 105 ? 20.782 -1.178 -8.341 1.00 94.62 105 LEU A O 1
ATOM 821 N N . GLN A 1 106 ? 22.626 -0.708 -9.536 1.00 95.12 106 GLN A N 1
ATOM 822 C CA . GLN A 1 106 ? 23.589 -1.010 -8.487 1.00 95.12 106 GLN A CA 1
ATOM 823 C C . GLN A 1 106 ? 23.936 0.253 -7.685 1.00 95.12 106 GLN A C 1
ATOM 825 O O . GLN A 1 106 ? 23.743 1.378 -8.162 1.00 95.12 106 GLN A O 1
ATOM 830 N N . PRO A 1 107 ? 24.476 0.100 -6.462 1.00 93.50 107 PRO A N 1
ATOM 831 C CA . PRO A 1 107 ? 25.086 1.219 -5.754 1.00 93.50 107 PRO A CA 1
ATOM 832 C C . PRO A 1 107 ? 26.085 1.961 -6.656 1.00 93.50 107 PRO A C 1
ATOM 834 O O . PRO A 1 107 ? 26.884 1.327 -7.344 1.00 93.50 107 PRO A O 1
ATOM 837 N N . HIS A 1 108 ? 26.039 3.297 -6.637 1.00 92.19 108 HIS A N 1
ATOM 838 C CA . HIS A 1 108 ? 26.857 4.211 -7.454 1.00 92.19 108 HIS A CA 1
ATOM 839 C C . HIS A 1 108 ? 26.512 4.325 -8.945 1.00 92.19 108 HIS A C 1
ATOM 841 O O . HIS A 1 108 ? 27.141 5.126 -9.651 1.00 92.19 108 HIS A O 1
ATOM 847 N N . ASP A 1 109 ? 25.493 3.615 -9.434 1.00 92.19 109 ASP A N 1
ATOM 848 C CA . ASP A 1 109 ? 24.969 3.876 -10.772 1.00 92.19 109 ASP A CA 1
ATOM 849 C C . ASP A 1 109 ? 24.411 5.300 -10.878 1.00 92.19 109 ASP A C 1
ATOM 851 O O . ASP A 1 109 ? 23.874 5.893 -9.936 1.00 92.19 109 ASP A O 1
ATOM 855 N N . ARG A 1 110 ? 24.554 5.885 -12.067 1.00 90.19 110 ARG A N 1
ATOM 856 C CA . ARG A 1 110 ? 24.198 7.284 -12.295 1.00 90.19 110 ARG A CA 1
ATOM 857 C C . ARG A 1 110 ? 22.726 7.417 -12.646 1.00 90.19 110 ARG A C 1
ATOM 859 O O . ARG A 1 110 ? 22.241 6.795 -13.585 1.00 90.19 110 ARG A O 1
ATOM 866 N N . ILE A 1 111 ? 22.056 8.335 -11.960 1.00 91.00 111 ILE A N 1
ATOM 867 C CA . ILE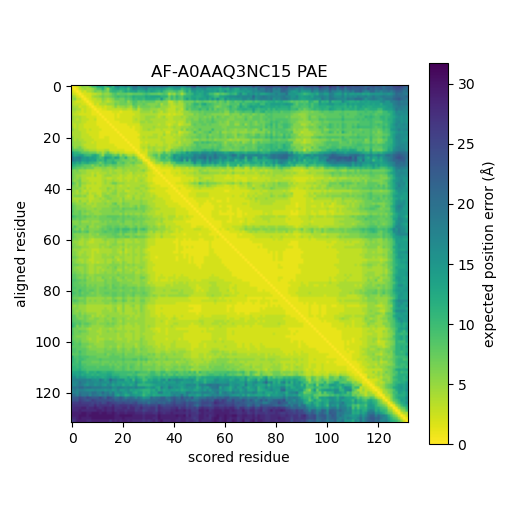 A 1 111 ? 20.688 8.755 -12.253 1.00 91.00 111 ILE A CA 1
ATOM 868 C C . ILE A 1 111 ? 20.668 10.229 -12.650 1.00 91.00 111 ILE A C 1
ATOM 870 O O . ILE A 1 111 ? 21.407 11.047 -12.103 1.00 91.00 111 ILE A O 1
ATOM 874 N N . MET A 1 112 ? 19.812 10.577 -13.606 1.00 88.69 112 MET A N 1
ATOM 875 C CA . MET A 1 112 ? 19.542 11.961 -13.990 1.00 88.69 112 MET A CA 1
ATOM 876 C C . MET A 1 112 ? 18.080 12.284 -13.711 1.00 88.69 112 MET A C 1
ATOM 878 O O . MET A 1 112 ? 17.192 11.466 -13.933 1.00 88.69 112 MET A O 1
ATOM 882 N N . GLY A 1 113 ? 17.834 13.488 -13.212 1.00 86.19 113 GLY A N 1
ATOM 883 C CA . GLY A 1 113 ? 16.515 13.955 -12.821 1.00 86.19 113 GLY A CA 1
ATOM 884 C C . GLY A 1 113 ? 16.449 15.469 -12.906 1.00 86.19 113 GLY A C 1
ATOM 885 O O . GLY A 1 113 ? 17.470 16.147 -13.026 1.00 86.19 113 GLY A O 1
ATOM 886 N N . LEU A 1 114 ? 15.228 15.989 -12.875 1.00 83.06 114 LEU A N 1
ATOM 887 C CA . LEU A 1 114 ? 14.989 17.423 -12.910 1.00 83.06 114 LEU A CA 1
ATOM 888 C C . LEU A 1 114 ? 15.490 18.070 -11.614 1.00 83.06 114 LEU A C 1
ATOM 890 O O . LEU A 1 114 ? 15.273 17.533 -10.526 1.00 83.06 114 LEU A O 1
ATOM 894 N N . ASP A 1 115 ? 16.151 19.220 -11.729 1.00 80.06 115 ASP A N 1
ATOM 895 C CA . ASP A 1 115 ? 16.661 19.941 -10.564 1.00 80.06 115 ASP A CA 1
ATOM 896 C C . ASP A 1 115 ? 15.513 20.534 -9.729 1.00 80.06 115 ASP A C 1
ATOM 898 O O . ASP A 1 115 ? 14.470 20.919 -10.263 1.00 80.06 115 ASP A O 1
ATOM 902 N N . LEU A 1 116 ? 15.701 20.640 -8.411 1.00 76.94 116 LEU A N 1
ATOM 903 C CA . LEU A 1 116 ? 14.674 21.112 -7.469 1.00 76.94 116 LEU A CA 1
ATOM 904 C C . LEU A 1 116 ? 14.091 22.492 -7.831 1.00 76.94 116 LEU A C 1
ATOM 906 O O . LEU A 1 116 ? 12.866 22.623 -7.820 1.00 76.94 116 LEU A O 1
ATOM 910 N N . PRO A 1 117 ? 14.898 23.512 -8.196 1.00 79.50 117 PRO A N 1
ATOM 911 C CA . PRO A 1 117 ? 14.376 24.823 -8.586 1.00 79.50 117 PRO A CA 1
ATOM 912 C C . PRO A 1 117 ? 13.584 24.784 -9.897 1.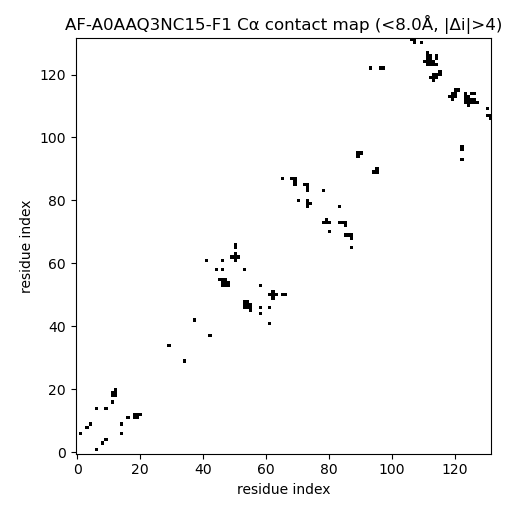00 79.50 117 PRO A C 1
ATOM 914 O O . PRO A 1 117 ? 12.794 25.681 -10.164 1.00 79.50 117 PRO A O 1
ATOM 917 N N . SER A 1 118 ? 13.777 23.735 -10.702 1.00 78.19 118 SER A N 1
ATOM 918 C CA . SER A 1 118 ? 13.072 23.510 -11.966 1.00 78.19 118 SER A CA 1
ATOM 919 C C . SER A 1 118 ? 11.851 22.594 -11.805 1.00 78.19 118 SER A C 1
ATOM 921 O O . SER A 1 118 ? 11.423 21.996 -12.780 1.00 78.19 118 SER A O 1
ATOM 923 N N . ALA A 1 119 ? 11.290 22.479 -10.593 1.00 73.44 119 ALA A N 1
ATOM 924 C CA . ALA A 1 119 ? 10.195 21.569 -10.217 1.00 73.44 119 ALA A CA 1
ATOM 925 C C . ALA A 1 119 ? 10.577 20.083 -10.047 1.00 73.44 119 ALA A C 1
ATOM 927 O O . ALA A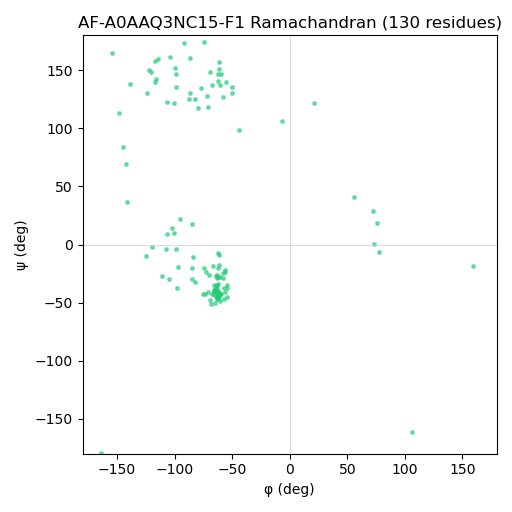 1 119 ? 9.710 19.204 -10.021 1.00 73.44 119 ALA A O 1
ATOM 928 N N . GLY A 1 120 ? 11.866 19.784 -9.866 1.00 62.00 120 GLY A N 1
ATOM 929 C CA . GLY A 1 120 ? 12.331 18.473 -9.418 1.00 62.00 120 GLY A CA 1
ATOM 930 C C . GLY A 1 120 ? 11.798 18.089 -8.034 1.00 62.00 120 GLY A C 1
ATOM 931 O O . GLY A 1 120 ? 11.448 18.939 -7.212 1.00 62.00 120 GLY A O 1
ATOM 932 N N . LYS A 1 121 ? 11.765 16.786 -7.735 1.00 69.81 121 LYS A N 1
ATOM 933 C CA . LYS A 1 121 ? 11.409 16.273 -6.401 1.00 69.81 121 LYS A CA 1
ATOM 934 C C . LYS A 1 121 ? 12.680 15.920 -5.629 1.00 69.81 121 LYS A C 1
ATOM 936 O O . LYS A 1 121 ? 13.672 15.508 -6.211 1.00 69.81 121 LYS A O 1
ATOM 941 N N . LYS A 1 122 ? 12.663 15.991 -4.291 1.00 67.00 122 LYS A N 1
ATOM 942 C CA . LYS A 1 122 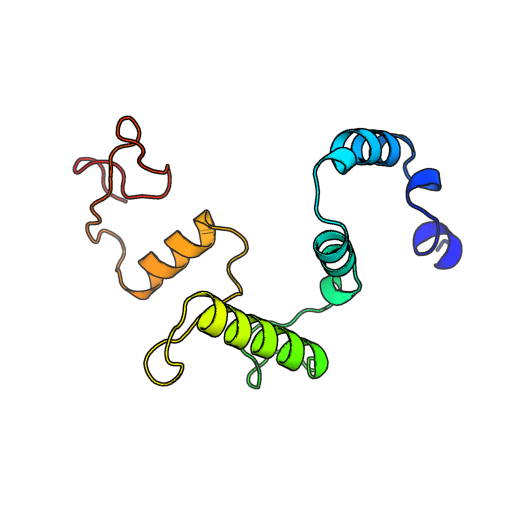? 13.845 15.639 -3.460 1.00 67.00 122 LYS A CA 1
ATOM 943 C C . LYS A 1 122 ? 14.372 14.215 -3.701 1.00 67.00 122 LYS A C 1
ATOM 945 O O . LYS A 1 122 ? 15.530 13.952 -3.401 1.00 67.00 122 LYS A O 1
ATOM 950 N N . ILE A 1 123 ? 13.516 13.342 -4.229 1.00 64.44 123 ILE A N 1
ATOM 951 C CA . ILE A 1 123 ? 13.762 11.929 -4.538 1.00 64.44 123 ILE A CA 1
ATOM 952 C C . ILE A 1 123 ? 14.086 11.662 -6.017 1.00 64.44 123 ILE A C 1
ATOM 954 O O . ILE A 1 123 ? 14.327 10.516 -6.395 1.00 64.44 123 ILE A O 1
ATOM 958 N N . SER A 1 124 ? 14.044 12.684 -6.877 1.00 54.56 124 SER A N 1
ATOM 959 C CA . SER A 1 124 ? 14.635 12.599 -8.212 1.00 54.56 124 SER A CA 1
ATOM 960 C C . SER A 1 124 ? 16.099 12.998 -8.087 1.00 54.56 124 SER A C 1
ATOM 962 O O . SER A 1 124 ? 16.383 14.053 -7.524 1.00 54.56 124 SER A O 1
ATOM 964 N N . ALA A 1 125 ? 16.991 12.121 -8.555 1.00 54.72 125 ALA A N 1
ATOM 965 C CA . ALA A 1 125 ? 18.427 12.320 -8.752 1.00 54.72 125 ALA A CA 1
ATOM 966 C C . ALA A 1 125 ? 18.907 13.762 -8.516 1.00 54.72 125 ALA A C 1
ATOM 968 O O . ALA A 1 125 ? 18.660 14.646 -9.339 1.00 54.72 125 ALA A O 1
ATOM 969 N N . ARG A 1 126 ? 19.598 14.025 -7.401 1.00 45.62 126 ARG A N 1
ATOM 970 C CA . ARG A 1 126 ? 20.263 15.322 -7.247 1.00 45.62 126 ARG A CA 1
ATOM 971 C C . ARG A 1 126 ? 21.464 15.356 -8.183 1.00 45.62 126 ARG A C 1
ATOM 973 O O . ARG A 1 126 ? 22.265 14.434 -8.153 1.00 45.62 126 ARG A O 1
ATOM 980 N N . ARG A 1 127 ? 21.523 16.422 -8.992 1.00 41.66 127 ARG A N 1
ATOM 981 C CA . ARG A 1 127 ? 22.660 17.003 -9.731 1.00 41.66 127 ARG A CA 1
ATOM 982 C C . ARG A 1 127 ? 23.852 16.062 -9.975 1.00 41.66 127 ARG A C 1
ATOM 984 O O . ARG A 1 127 ? 24.516 15.649 -9.032 1.00 41.66 127 ARG A O 1
ATOM 991 N N . LEU A 1 128 ? 24.209 15.863 -11.250 1.00 41.31 128 LEU A N 1
ATOM 992 C CA . LEU A 1 128 ? 25.539 15.394 -11.677 1.00 41.31 128 LEU A CA 1
ATOM 993 C C . LEU A 1 128 ? 26.624 16.151 -10.879 1.00 41.31 128 LEU A C 1
ATOM 995 O O . LEU A 1 128 ? 26.900 17.312 -11.178 1.00 41.31 128 LEU A O 1
ATOM 999 N N . GLY A 1 129 ? 27.165 15.543 -9.817 1.00 38.75 129 GLY A N 1
ATOM 1000 C CA . GLY A 1 129 ? 28.110 16.218 -8.920 1.00 38.75 129 GLY A CA 1
ATOM 1001 C C . GLY A 1 129 ? 28.289 15.653 -7.507 1.00 38.75 129 GLY A C 1
ATOM 1002 O O . GLY A 1 129 ? 29.321 15.931 -6.908 1.00 38.75 129 GLY A O 1
ATOM 1003 N N . SER A 1 130 ? 27.381 14.840 -6.960 1.00 33.81 130 SER A N 1
ATOM 1004 C CA . SER A 1 130 ? 27.664 14.130 -5.700 1.00 33.81 130 SER A CA 1
ATOM 1005 C C . SER A 1 130 ? 26.960 12.779 -5.648 1.00 33.81 130 SER A C 1
ATOM 1007 O O . SER A 1 130 ? 25.734 12.703 -5.637 1.00 33.81 130 SER A O 1
ATOM 1009 N N . VAL A 1 131 ? 27.804 11.752 -5.665 1.00 34.56 131 VAL A N 1
ATOM 1010 C CA . VAL A 1 131 ? 27.548 10.311 -5.696 1.00 34.56 131 VAL A CA 1
ATOM 1011 C C . VAL A 1 131 ? 26.748 9.871 -4.463 1.00 34.56 131 VAL A C 1
ATOM 1013 O O . VAL A 1 131 ? 27.040 10.325 -3.356 1.00 34.56 131 VAL A O 1
ATOM 1016 N N . ILE A 1 132 ? 25.751 9.003 -4.669 1.00 43.34 132 ILE A N 1
ATOM 1017 C CA . ILE A 1 132 ? 25.336 8.008 -3.666 1.00 43.34 132 ILE A CA 1
ATOM 1018 C C . ILE A 1 132 ? 26.225 6.802 -3.890 1.00 43.34 132 ILE A C 1
ATOM 1020 O O . ILE A 1 132 ? 26.364 6.426 -5.075 1.00 43.34 132 ILE A O 1
#

Mean predicted aligned error: 7.41 Å

Nearest PDB structures (foldseek):
  8tqf-assembly1_A  TM=9.061E-01  e=1.019E-15  Glycine max
  8dsk-assembly1_B  TM=9.023E-01  e=1.169E-15  Glycine max
  8dsk-assembly1_D  TM=9.032E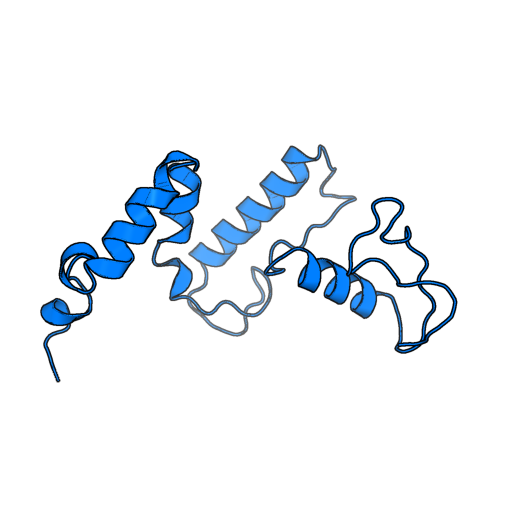-01  e=1.169E-15  Glycine max
  8gkw-assembly1_B-2  TM=9.537E-01  e=2.685E-11  Homo sapiens
  9box-assembly2_D  TM=9.442E-01  e=3.535E-11  Homo sapiens

InterPro domains:
  IPR015421 Pyridoxal phosphate-dependent transferase, major domain [G3DSA:3.40.640.10] (32-120)
  IPR015422 Pyridoxal phosphate-dependent transferase, small domain [G3DSA:3.90.1150.10] (16-31)
  IPR015424 Pyridoxal phosphate-dependent transferase [SSF53383] (7-121)
  IPR039429 Serine hydroxymethyltransferase-like domain [PF00464] (13-121)
  IPR049943 Serine hydroxymethyltransferase-like [PTHR11680] (9-120)

Organism: Vigna mungo (NCBI:txid3915)

Solvent-accessible surface area (backbone atoms only — not comparable to full-atom values): 8513 Å² total; per-residue (Å²): 132,82,56,62,66,69,75,75,68,51,55,56,66,74,78,40,48,68,62,40,54,56,48,62,71,61,53,85,80,66,66,65,73,64,52,56,62,69,74,36,77,69,79,76,61,79,67,57,68,49,73,98,52,52,83,51,78,92,43,74,67,56,34,52,53,52,50,51,51,41,51,51,52,34,56,76,70,73,46,58,72,94,82,47,86,75,84,86,78,56,90,44,71,64,56,38,51,51,52,56,45,62,73,79,46,61,92,63,61,89,63,84,47,51,49,61,94,76,75,26,50,98,81,34,35,69,60,98,85,66,85,98

pLDDT: mean 87.28, std 14.64, range [33.81, 98.44]

Radius of gyration: 20.69 Å; Cα contacts (8 Å, |Δi|>4): 82; chains: 1; bounding box: 43×43×54 Å

Sequence (132 aa):
MEAVNAWGNTPLATVDPEIHDLIEKEKRRQCRAVIEALGSALTNKYSEGMPGNRYYGGNDFIDQIENLCRSRALEAFHLDPSRWGVNVQPYSGSPANFAAYTAVLQPHDRIMGLDLPSAGKKISARRLGSVI